Protein AF-J3M8H7-F1 (afdb_monomer)

Structure (mmCIF, N/CA/C/O backbone):
data_AF-J3M8H7-F1
#
_entry.id   AF-J3M8H7-F1
#
loop_
_atom_site.group_PDB
_atom_site.id
_atom_site.type_symbol
_atom_site.label_atom_id
_atom_site.label_alt_id
_atom_site.label_comp_id
_atom_site.label_asym_id
_atom_site.label_entity_id
_atom_site.label_seq_id
_atom_site.pdbx_PDB_ins_code
_atom_site.Cartn_x
_atom_site.Cartn_y
_atom_site.Cartn_z
_atom_site.occupancy
_atom_site.B_iso_or_equiv
_atom_site.auth_seq_id
_atom_site.auth_comp_id
_atom_site.auth_asym_id
_atom_site.auth_atom_id
_atom_site.pdbx_PDB_model_num
ATOM 1 N N . LEU A 1 1 ? -16.993 -14.358 24.187 1.00 38.91 1 LEU A N 1
ATOM 2 C CA . LEU A 1 1 ? -16.686 -13.601 22.953 1.00 38.91 1 LEU A CA 1
ATOM 3 C C . LEU A 1 1 ? -16.008 -14.556 21.966 1.00 38.91 1 LEU A C 1
ATOM 5 O O . LEU A 1 1 ? -14.898 -14.998 22.239 1.00 38.91 1 LEU A O 1
ATOM 9 N N . ARG A 1 2 ? -16.701 -15.005 20.909 1.00 45.00 2 ARG A N 1
ATOM 10 C CA . ARG A 1 2 ? -16.122 -15.931 19.918 1.00 45.00 2 ARG A CA 1
ATOM 11 C C . ARG A 1 2 ? -15.161 -15.142 19.022 1.00 45.00 2 ARG A C 1
ATOM 13 O O . ARG A 1 2 ? -15.619 -14.310 18.252 1.00 45.00 2 ARG A O 1
ATOM 20 N N . ARG A 1 3 ? -13.851 -15.391 19.124 1.00 51.56 3 ARG A N 1
ATOM 21 C CA . ARG A 1 3 ? -12.889 -14.963 18.096 1.00 51.56 3 ARG A CA 1
ATOM 22 C C . ARG A 1 3 ? -13.166 -15.794 16.844 1.00 51.56 3 ARG A C 1
ATOM 24 O O . ARG A 1 3 ? -12.893 -16.993 16.844 1.00 51.56 3 ARG A O 1
ATOM 31 N N . HIS A 1 4 ? -13.757 -15.189 15.816 1.00 55.38 4 HIS A N 1
ATOM 32 C CA . HIS A 1 4 ? -13.806 -15.799 14.492 1.00 55.38 4 HIS A CA 1
ATOM 33 C C . HIS A 1 4 ? -12.371 -15.875 13.979 1.00 55.38 4 HIS A C 1
ATOM 35 O O . HIS A 1 4 ? -11.750 -14.861 13.691 1.00 55.38 4 HIS A O 1
ATOM 41 N N . LYS A 1 5 ? -11.816 -17.084 13.917 1.00 57.16 5 LYS A N 1
ATOM 42 C CA . LYS A 1 5 ? -10.540 -17.320 13.251 1.00 57.16 5 LYS A CA 1
ATOM 43 C C . LYS A 1 5 ? -10.837 -17.321 11.752 1.00 57.16 5 LYS A C 1
ATOM 45 O O . LYS A 1 5 ? -11.248 -18.348 11.220 1.00 57.16 5 LYS A O 1
ATOM 50 N N . GLN A 1 6 ? -10.770 -16.149 11.119 1.00 60.31 6 GLN A N 1
ATOM 51 C CA . GLN A 1 6 ? -10.941 -16.022 9.671 1.00 60.31 6 GLN A CA 1
ATOM 52 C C . GLN A 1 6 ? -9.889 -16.893 8.981 1.00 60.31 6 GLN A C 1
ATOM 54 O O . GLN A 1 6 ? -8.701 -16.840 9.299 1.00 60.31 6 GLN A O 1
ATOM 59 N N . SER A 1 7 ? -10.345 -17.775 8.095 1.00 60.19 7 SER A N 1
ATOM 60 C CA . SER A 1 7 ? -9.461 -18.696 7.384 1.00 60.19 7 SER A CA 1
ATOM 61 C C . SER A 1 7 ? -8.648 -17.946 6.322 1.00 60.19 7 SER A C 1
ATOM 63 O O . SER A 1 7 ? -9.119 -16.970 5.730 1.00 60.19 7 SER A O 1
ATOM 65 N N . HIS A 1 8 ? -7.411 -18.382 6.072 1.00 64.06 8 HIS A N 1
ATOM 66 C CA . HIS A 1 8 ? -6.559 -17.790 5.032 1.00 64.06 8 HIS A CA 1
ATOM 67 C C . HIS A 1 8 ? -7.063 -18.025 3.602 1.00 64.06 8 HIS A C 1
ATOM 69 O O . HIS A 1 8 ? -6.616 -17.317 2.704 1.00 64.06 8 HIS A O 1
ATOM 75 N N . ASP A 1 9 ? -8.018 -18.940 3.423 1.00 68.75 9 ASP A N 1
ATOM 76 C CA . ASP A 1 9 ? -8.578 -19.329 2.124 1.00 68.75 9 ASP A CA 1
ATOM 77 C C . ASP A 1 9 ? -9.843 -18.551 1.733 1.00 68.75 9 ASP A C 1
ATOM 79 O O . ASP A 1 9 ? -10.342 -18.690 0.617 1.00 68.75 9 ASP A O 1
ATOM 83 N N . GLU A 1 10 ? -10.396 -17.732 2.632 1.00 79.06 10 GLU A N 1
ATOM 84 C CA . GLU A 1 10 ? -11.584 -16.945 2.308 1.00 79.06 10 GLU A CA 1
ATOM 85 C C . GLU A 1 10 ? -11.232 -15.756 1.387 1.00 79.06 10 GLU A C 1
ATOM 87 O O . GLU A 1 10 ? -10.203 -15.105 1.616 1.00 79.06 10 GLU A O 1
ATOM 92 N N . PRO A 1 11 ? -12.063 -15.445 0.363 1.00 80.69 11 PRO A N 1
ATOM 93 C CA . PRO A 1 11 ? -11.824 -14.319 -0.531 1.00 80.69 11 PRO A CA 1
ATOM 94 C C . PRO A 1 11 ? -11.615 -13.016 0.234 1.00 80.69 11 PRO A C 1
ATOM 96 O O . PRO A 1 11 ? -12.335 -12.723 1.191 1.00 80.69 11 PRO A O 1
ATOM 99 N N . ILE A 1 12 ? -10.667 -12.205 -0.237 1.00 86.62 12 ILE A N 1
ATOM 100 C CA . ILE A 1 12 ? -10.300 -10.926 0.385 1.00 86.62 12 ILE A CA 1
ATOM 101 C C . ILE A 1 12 ? -11.496 -9.979 0.573 1.00 86.62 12 ILE A C 1
ATOM 103 O O . ILE A 1 12 ? -11.540 -9.223 1.534 1.00 86.62 12 ILE A O 1
ATOM 107 N N . GLU A 1 13 ? -12.503 -10.086 -0.294 1.00 86.12 13 GLU A N 1
ATOM 108 C CA . GLU A 1 13 ? -13.750 -9.310 -0.277 1.00 86.12 13 GLU A CA 1
ATOM 109 C C . GLU A 1 13 ? -14.595 -9.522 0.987 1.00 86.12 13 GLU A C 1
ATOM 111 O O . GLU A 1 13 ? -15.391 -8.660 1.350 1.00 86.12 13 GLU A O 1
ATOM 116 N N . LYS A 1 14 ? -14.443 -10.668 1.658 1.00 87.88 14 LYS A N 1
ATOM 117 C CA . LYS A 1 14 ? -15.179 -10.995 2.888 1.00 87.88 14 LYS A CA 1
ATOM 118 C C . LYS A 1 14 ? -14.413 -10.622 4.156 1.00 87.88 14 LYS A C 1
ATOM 120 O O . LYS A 1 14 ? -14.962 -10.712 5.254 1.00 87.88 14 LYS A O 1
ATOM 125 N N . PHE A 1 15 ? -13.148 -10.230 4.022 1.00 87.69 15 PHE A N 1
ATOM 126 C CA . PHE A 1 15 ? -12.310 -9.857 5.149 1.00 87.69 15 PHE A CA 1
ATOM 127 C C . PHE A 1 15 ? -12.564 -8.395 5.532 1.00 87.69 15 PHE A C 1
ATOM 129 O O . PHE A 1 15 ? -12.308 -7.484 4.750 1.00 87.69 15 PHE A O 1
ATOM 136 N N . VAL A 1 16 ? -13.059 -8.174 6.752 1.00 89.88 16 VAL A N 1
ATOM 137 C CA . VAL A 1 16 ? -13.311 -6.837 7.311 1.00 89.88 16 VAL A CA 1
ATOM 138 C C . VAL A 1 16 ? -12.388 -6.633 8.517 1.00 89.88 16 VAL A C 1
ATOM 140 O O . VAL A 1 16 ? -12.689 -7.189 9.575 1.00 89.88 16 VAL A O 1
ATOM 143 N N . PRO A 1 17 ? -11.274 -5.886 8.379 1.00 92.62 17 PRO A N 1
ATOM 144 C CA . PRO A 1 17 ? -10.341 -5.647 9.480 1.00 92.62 17 PRO A CA 1
ATOM 145 C C . PRO A 1 17 ? -10.927 -4.706 10.541 1.00 92.62 17 PRO A C 1
ATOM 147 O O . PRO A 1 17 ? -11.527 -3.684 10.210 1.00 92.62 17 PRO A O 1
ATOM 150 N N . ASN A 1 18 ? -10.702 -5.024 11.817 1.00 94.00 18 ASN A N 1
ATOM 151 C CA . ASN A 1 18 ? -11.141 -4.256 12.989 1.00 94.00 18 ASN A CA 1
ATOM 152 C C . ASN A 1 18 ? -10.005 -3.948 13.984 1.00 94.00 18 ASN A C 1
ATOM 154 O O . ASN A 1 18 ? -10.193 -3.106 14.862 1.00 94.00 18 ASN A O 1
ATOM 158 N N . SER A 1 19 ? -8.842 -4.599 13.869 1.00 95.19 19 SER A N 1
ATOM 159 C CA . SER A 1 19 ? -7.640 -4.305 14.669 1.00 95.19 19 SER A CA 1
ATOM 160 C C . SER A 1 19 ? -6.448 -3.937 13.788 1.00 95.19 19 SER A C 1
ATOM 162 O O . SER A 1 19 ? -6.434 -4.233 12.594 1.00 95.19 19 SER A O 1
ATOM 164 N N . GLU A 1 20 ? -5.430 -3.298 14.369 1.00 92.88 20 GLU A N 1
ATOM 165 C CA . GLU A 1 20 ? -4.194 -2.949 13.656 1.00 92.88 20 GLU A CA 1
ATOM 166 C C . GLU A 1 20 ? -3.531 -4.185 13.027 1.00 92.88 20 GLU A C 1
ATOM 168 O O . GLU A 1 20 ? -3.114 -4.156 11.869 1.00 92.88 20 GLU A O 1
ATOM 173 N N . GLU A 1 21 ? -3.511 -5.303 13.754 1.00 92.75 21 GLU A N 1
ATOM 174 C CA . GLU A 1 21 ? -2.983 -6.574 13.263 1.00 92.75 21 GLU A CA 1
ATOM 175 C C . GLU A 1 21 ? -3.815 -7.130 12.101 1.00 92.75 21 GLU A C 1
ATOM 177 O O . GLU A 1 21 ? -3.255 -7.633 11.127 1.00 92.75 21 GLU A O 1
ATOM 182 N N . GLU A 1 22 ? -5.143 -6.998 12.160 1.00 91.75 22 GLU A N 1
ATOM 183 C CA . GLU A 1 22 ? -6.030 -7.398 11.063 1.00 91.75 22 GLU A CA 1
ATOM 184 C C . GLU A 1 22 ? -5.829 -6.507 9.827 1.00 91.75 22 GLU A C 1
ATOM 186 O O . GLU A 1 22 ? -5.850 -7.004 8.701 1.00 91.75 22 GLU A O 1
ATOM 191 N N . PHE A 1 23 ? -5.563 -5.207 10.000 1.00 94.56 23 PHE A N 1
ATOM 192 C CA . PHE A 1 23 ? -5.190 -4.318 8.893 1.00 94.56 23 PHE A CA 1
ATOM 193 C C . PHE A 1 23 ? -3.843 -4.706 8.268 1.00 94.56 23 PHE A C 1
ATOM 195 O O . PHE A 1 23 ? -3.704 -4.663 7.042 1.00 94.56 23 PHE A O 1
ATOM 202 N N . ALA A 1 24 ? -2.866 -5.126 9.075 1.00 93.12 24 ALA A N 1
ATOM 203 C CA . ALA A 1 24 ? -1.595 -5.637 8.568 1.00 93.12 24 ALA A CA 1
ATOM 204 C C . ALA A 1 24 ? -1.782 -6.946 7.776 1.00 93.12 24 ALA A C 1
ATOM 206 O O . ALA A 1 24 ? -1.207 -7.100 6.695 1.00 93.12 24 ALA A O 1
ATOM 207 N N . GLU A 1 25 ? -2.632 -7.861 8.254 1.00 92.81 25 GLU A N 1
ATOM 208 C CA . GLU A 1 25 ? -2.986 -9.077 7.511 1.00 92.81 25 GLU A CA 1
ATOM 209 C C . GLU A 1 25 ? -3.703 -8.743 6.196 1.00 92.81 25 GLU A C 1
ATOM 211 O O . GLU A 1 25 ? -3.378 -9.307 5.147 1.00 92.81 25 GLU A O 1
ATOM 216 N N . TYR A 1 26 ? -4.642 -7.794 6.228 1.00 93.31 26 TYR A N 1
ATOM 217 C CA . TYR A 1 26 ? -5.350 -7.342 5.035 1.00 93.31 26 TYR A CA 1
ATOM 218 C C . TYR A 1 26 ? -4.386 -6.808 3.976 1.00 93.31 26 TYR A C 1
ATOM 220 O O . TYR A 1 26 ? -4.493 -7.169 2.805 1.00 93.31 26 TYR A O 1
ATOM 228 N N . ALA A 1 27 ? -3.401 -6.002 4.384 1.00 93.12 27 ALA A N 1
ATOM 229 C CA . ALA A 1 27 ? -2.383 -5.477 3.483 1.00 93.12 27 ALA A CA 1
ATOM 230 C C . ALA A 1 27 ? -1.559 -6.597 2.820 1.00 93.12 27 ALA A C 1
ATOM 232 O O . ALA A 1 27 ? -1.326 -6.548 1.609 1.00 93.12 27 ALA A O 1
ATOM 233 N N . GLU A 1 28 ? -1.169 -7.633 3.570 1.00 92.25 28 GLU A N 1
ATOM 234 C CA . GLU A 1 28 ? -0.450 -8.784 3.006 1.00 92.25 28 GLU A CA 1
ATOM 235 C C . GLU A 1 28 ? -1.332 -9.581 2.033 1.00 92.25 28 GLU A C 1
ATOM 237 O O . GLU A 1 28 ? -0.850 -9.989 0.974 1.00 92.25 28 GLU A O 1
ATOM 242 N N . ARG A 1 29 ? -2.630 -9.753 2.328 1.00 92.38 29 ARG A N 1
ATOM 243 C CA . ARG A 1 29 ? -3.588 -10.388 1.405 1.00 92.38 29 ARG A CA 1
ATOM 244 C C . ARG A 1 29 ? -3.757 -9.576 0.119 1.00 92.38 29 ARG A C 1
ATOM 246 O O . ARG A 1 29 ? -3.667 -10.153 -0.960 1.00 92.38 29 ARG A O 1
ATOM 253 N N . ILE A 1 30 ? -3.904 -8.247 0.200 1.00 92.62 30 ILE A N 1
ATOM 254 C CA . ILE A 1 30 ? -3.950 -7.368 -0.987 1.00 92.62 30 ILE A CA 1
ATOM 255 C C . ILE A 1 30 ? -2.681 -7.561 -1.821 1.00 92.62 30 ILE A C 1
ATOM 257 O O . ILE A 1 30 ? -2.751 -7.774 -3.033 1.00 92.62 30 ILE A O 1
ATOM 261 N N . ALA A 1 31 ? -1.513 -7.509 -1.178 1.00 92.50 31 ALA A N 1
ATOM 262 C CA . ALA A 1 31 ? -0.242 -7.653 -1.868 1.00 92.50 31 ALA A CA 1
ATOM 263 C C . ALA A 1 31 ? -0.131 -9.017 -2.560 1.00 92.50 31 ALA A C 1
ATOM 265 O O . ALA A 1 31 ? 0.197 -9.082 -3.744 1.00 92.50 31 ALA A O 1
ATOM 266 N N . ARG A 1 32 ? -0.422 -10.103 -1.841 1.00 91.69 32 ARG A N 1
ATOM 267 C CA . ARG A 1 32 ? -0.280 -11.475 -2.330 1.00 91.69 32 ARG A CA 1
ATOM 268 C C . ARG A 1 32 ? -1.289 -11.825 -3.418 1.00 91.69 32 ARG A C 1
ATOM 270 O O . ARG A 1 32 ? -0.881 -12.371 -4.441 1.00 91.69 32 ARG A O 1
ATOM 277 N N . ASP A 1 33 ? -2.560 -11.501 -3.205 1.00 90.56 33 ASP A N 1
ATOM 278 C CA . ASP A 1 33 ? -3.661 -12.033 -4.009 1.00 90.56 33 ASP A CA 1
ATOM 279 C C . ASP A 1 33 ? -4.042 -11.079 -5.156 1.00 90.56 33 ASP A C 1
ATOM 281 O O . ASP A 1 33 ? -4.420 -11.538 -6.233 1.00 90.56 33 ASP A O 1
ATOM 285 N N . LEU A 1 34 ? -3.883 -9.758 -4.975 1.00 91.88 34 LEU A N 1
ATOM 286 C CA . LEU A 1 34 ? -4.292 -8.756 -5.971 1.00 91.88 34 LEU A CA 1
ATOM 287 C C . LEU A 1 34 ? -3.129 -8.094 -6.721 1.00 91.88 34 LEU A C 1
ATOM 289 O O . LE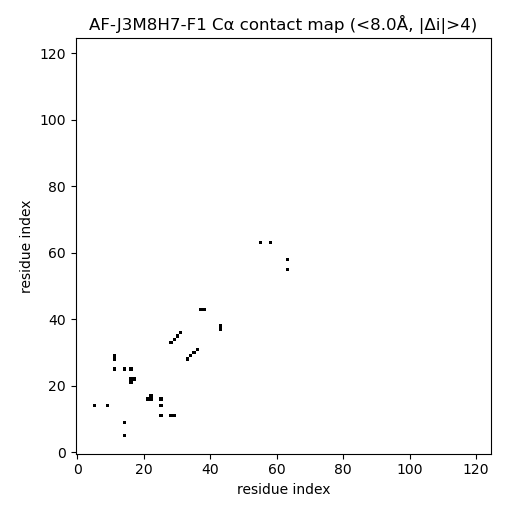U A 1 34 ? -3.336 -7.642 -7.845 1.00 91.88 34 LEU A O 1
ATOM 293 N N . LEU A 1 35 ? -1.922 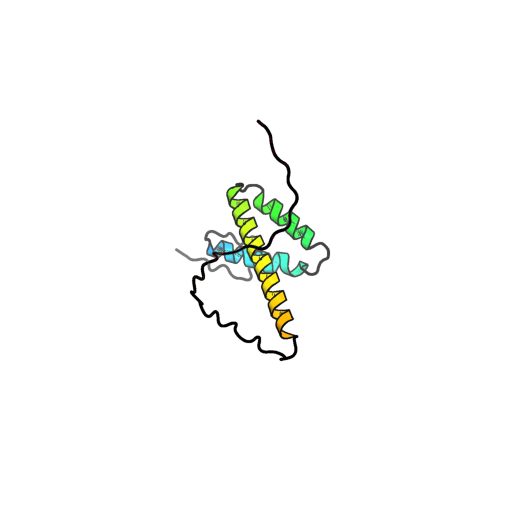-8.012 -6.143 1.00 93.19 35 LEU A N 1
ATOM 294 C CA . LEU A 1 35 ? -0.817 -7.226 -6.726 1.00 93.19 35 LEU A CA 1
ATOM 295 C C . LEU A 1 35 ? 0.329 -8.080 -7.286 1.00 93.19 35 LEU A C 1
ATOM 297 O O . LEU A 1 35 ? 0.675 -7.934 -8.461 1.00 93.19 35 LEU A O 1
ATOM 301 N N . ARG A 1 36 ? 0.885 -9.005 -6.490 1.00 92.50 36 ARG A N 1
ATOM 302 C CA . ARG A 1 36 ? 2.020 -9.875 -6.869 1.00 92.50 36 ARG A CA 1
ATOM 303 C C . ARG A 1 36 ? 1.830 -10.617 -8.206 1.00 92.50 36 ARG A C 1
ATOM 305 O O . ARG A 1 36 ? 2.794 -10.671 -8.974 1.00 92.50 36 ARG A O 1
ATOM 312 N N . PRO A 1 37 ? 0.627 -11.113 -8.576 1.00 94.19 37 PRO A N 1
ATOM 313 C CA . PRO A 1 37 ? 0.416 -11.759 -9.877 1.00 94.19 37 PRO A CA 1
ATOM 314 C C . PRO A 1 37 ? 0.720 -10.862 -11.089 1.00 94.19 37 PRO A C 1
ATOM 316 O O . PRO A 1 37 ? 0.991 -11.359 -12.186 1.00 94.19 37 PRO A O 1
ATOM 319 N N . TYR A 1 38 ? 0.695 -9.538 -10.909 1.00 94.44 38 TYR A N 1
ATOM 320 C CA . TYR A 1 38 ? 0.864 -8.557 -11.977 1.00 94.44 38 TYR A CA 1
ATOM 321 C C . TYR A 1 38 ? 2.224 -7.850 -11.968 1.00 94.44 38 TYR A C 1
ATOM 323 O O . TYR A 1 38 ? 2.466 -7.042 -12.860 1.00 94.44 38 TYR A O 1
ATOM 331 N N . GLU A 1 39 ? 3.141 -8.174 -11.049 1.00 93.31 39 GLU A N 1
ATOM 332 C CA . GLU A 1 39 ? 4.442 -7.489 -10.902 1.00 93.31 39 GLU A CA 1
ATOM 333 C C . GLU A 1 39 ? 5.276 -7.442 -12.189 1.00 93.31 39 GLU A C 1
ATOM 335 O O . GLU A 1 39 ? 6.001 -6.482 -12.439 1.00 93.31 39 GLU A O 1
ATOM 340 N N . LYS A 1 40 ? 5.162 -8.472 -13.034 1.00 93.50 40 LYS A N 1
ATOM 341 C CA . LYS A 1 40 ? 5.899 -8.577 -14.304 1.00 93.50 40 LYS A CA 1
ATOM 342 C C . LYS A 1 40 ? 5.186 -7.909 -15.485 1.00 93.50 40 LYS A C 1
ATOM 344 O O . LYS A 1 40 ? 5.694 -7.941 -16.604 1.00 93.50 40 LYS A O 1
ATOM 349 N N . ARG A 1 41 ? 3.987 -7.350 -15.286 1.00 94.38 41 ARG A N 1
ATOM 350 C CA . ARG A 1 41 ? 3.210 -6.700 -16.351 1.00 94.38 41 ARG A CA 1
ATOM 351 C C . ARG A 1 41 ? 3.754 -5.295 -16.606 1.00 94.38 41 ARG A C 1
ATOM 353 O O . ARG A 1 41 ? 4.019 -4.545 -15.673 1.00 94.38 41 ARG A 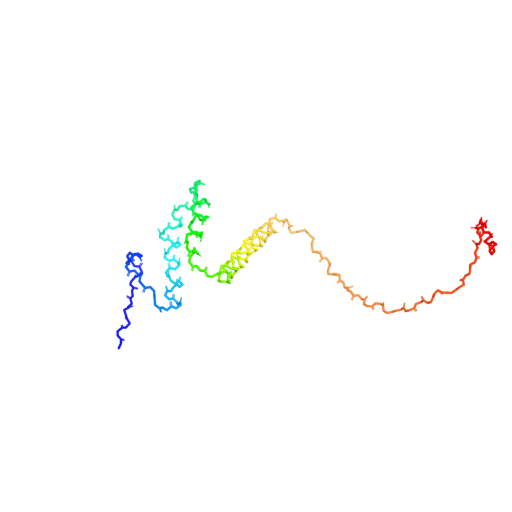O 1
ATOM 360 N N . TYR A 1 42 ? 3.840 -4.907 -17.878 1.00 95.44 42 TYR A N 1
ATOM 361 C CA . TYR A 1 42 ? 4.429 -3.630 -18.311 1.00 95.44 42 TYR A CA 1
ATOM 362 C C . TYR A 1 42 ? 3.817 -2.390 -17.625 1.00 95.44 42 TYR A C 1
ATOM 364 O O . TYR A 1 42 ? 4.523 -1.440 -17.298 1.00 95.44 42 TYR A O 1
ATOM 372 N N . HIS A 1 43 ? 2.514 -2.411 -17.335 1.00 96.25 43 HIS A N 1
ATOM 373 C CA . HIS A 1 43 ? 1.806 -1.293 -16.703 1.00 96.25 43 HIS A CA 1
ATOM 374 C C . HIS A 1 43 ? 1.742 -1.356 -15.166 1.00 96.25 43 HIS A C 1
ATOM 376 O O . HIS A 1 43 ? 1.068 -0.521 -14.564 1.00 96.25 43 HIS A O 1
ATOM 382 N N . TYR A 1 44 ? 2.446 -2.288 -14.510 1.00 96.75 44 TYR A N 1
ATOM 383 C CA . TYR A 1 44 ? 2.373 -2.472 -13.052 1.00 96.75 44 TYR A CA 1
ATOM 384 C C . TYR A 1 44 ? 2.718 -1.198 -12.269 1.00 96.75 44 TYR A C 1
ATOM 386 O O . TYR A 1 44 ? 2.010 -0.806 -11.346 1.00 96.75 44 TYR A O 1
ATOM 394 N N . ILE A 1 45 ? 3.752 -0.468 -12.695 1.00 95.56 45 ILE A N 1
ATOM 395 C CA . ILE A 1 45 ? 4.119 0.807 -12.061 1.00 95.56 45 ILE A CA 1
ATOM 396 C C . ILE A 1 45 ? 3.008 1.858 -12.216 1.00 95.56 45 ILE A C 1
ATOM 398 O O . ILE A 1 45 ? 2.773 2.648 -11.302 1.00 95.56 45 ILE A O 1
ATOM 402 N N . GLY A 1 46 ? 2.306 1.866 -13.353 1.00 96.44 46 GLY A N 1
ATOM 403 C CA . GLY A 1 46 ? 1.152 2.739 -13.578 1.00 96.44 46 GLY A CA 1
ATOM 404 C C . GLY A 1 46 ? -0.009 2.408 -12.640 1.00 96.44 46 GLY A C 1
ATOM 405 O O . GLY A 1 46 ? -0.554 3.314 -12.009 1.00 96.44 46 GLY A O 1
ATOM 406 N N . LEU A 1 47 ? -0.315 1.115 -12.482 1.00 95.69 47 LEU A N 1
ATOM 407 C CA . LEU A 1 47 ? -1.305 0.612 -11.526 1.00 95.69 47 LEU A CA 1
ATOM 408 C C . LEU A 1 47 ? -0.978 1.070 -10.099 1.00 95.69 47 LEU A C 1
ATOM 410 O O . LEU A 1 47 ? -1.817 1.691 -9.451 1.00 95.69 47 LEU A O 1
ATOM 414 N N . MET A 1 48 ? 0.255 0.844 -9.638 1.00 95.06 48 MET A N 1
ATOM 415 C CA . MET A 1 48 ? 0.670 1.206 -8.278 1.00 95.06 48 MET A CA 1
ATOM 416 C C . MET A 1 48 ? 0.563 2.713 -8.017 1.00 95.06 48 MET A C 1
ATOM 418 O O . MET A 1 48 ? 0.106 3.129 -6.952 1.00 95.06 48 MET A O 1
ATOM 422 N N . LYS A 1 49 ? 0.940 3.555 -8.988 1.00 94.56 49 LYS A N 1
ATOM 423 C CA . LYS A 1 49 ? 0.799 5.017 -8.871 1.00 94.56 49 LYS A CA 1
ATOM 424 C C . LYS A 1 49 ? -0.665 5.447 -8.756 1.00 94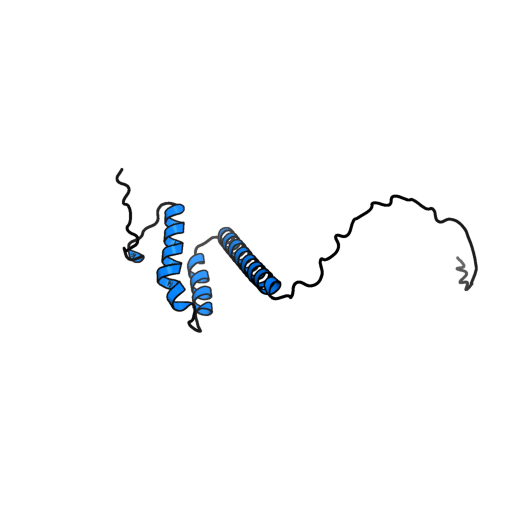.56 49 LYS A C 1
ATOM 426 O O . LYS A 1 49 ? -0.985 6.285 -7.914 1.00 94.56 49 LYS A O 1
ATOM 431 N N . ALA A 1 50 ? -1.546 4.892 -9.589 1.00 96.56 50 ALA A N 1
ATOM 432 C CA . ALA A 1 50 ? -2.968 5.222 -9.570 1.00 96.56 50 ALA A CA 1
ATOM 433 C C . ALA A 1 50 ? -3.643 4.753 -8.272 1.00 96.56 50 ALA A C 1
ATOM 435 O O . ALA A 1 50 ? -4.339 5.539 -7.632 1.00 96.56 50 ALA A O 1
ATOM 436 N N . MET A 1 51 ? -3.378 3.512 -7.855 1.00 95.00 51 MET A N 1
ATOM 437 C CA . MET A 1 51 ? -3.919 2.919 -6.632 1.00 95.00 51 MET A CA 1
ATOM 438 C C . MET A 1 51 ? -3.531 3.725 -5.392 1.00 95.00 51 MET A C 1
ATOM 440 O O . MET A 1 51 ? -4.410 4.098 -4.622 1.00 95.00 51 MET A O 1
ATOM 444 N N . ASN A 1 52 ? -2.245 4.058 -5.226 1.00 93.81 52 ASN A N 1
ATOM 445 C CA . ASN A 1 52 ? -1.791 4.846 -4.077 1.00 93.81 52 ASN A CA 1
ATOM 446 C C . ASN A 1 52 ? -2.501 6.203 -4.002 1.00 93.81 52 ASN A C 1
ATOM 448 O O . ASN A 1 52 ? -2.925 6.609 -2.927 1.00 93.81 52 ASN A O 1
ATOM 452 N N . ARG A 1 53 ? -2.694 6.888 -5.139 1.00 94.62 53 ARG A N 1
ATOM 453 C CA . ARG A 1 53 ? -3.412 8.171 -5.172 1.00 94.62 53 ARG A CA 1
ATOM 454 C C . ARG A 1 53 ? -4.884 8.024 -4.781 1.00 94.62 53 ARG A C 1
ATOM 456 O O . ARG A 1 53 ? -5.401 8.879 -4.074 1.00 94.62 53 ARG A O 1
ATOM 463 N N . LEU A 1 54 ? -5.550 6.968 -5.253 1.00 96.50 54 LEU A N 1
ATOM 464 C CA . LEU A 1 54 ? -6.950 6.691 -4.920 1.00 96.50 54 LEU A CA 1
ATOM 465 C C . LEU A 1 54 ? -7.115 6.335 -3.436 1.00 96.50 54 LEU A C 1
ATOM 467 O O . LEU A 1 54 ? -8.022 6.849 -2.791 1.00 96.50 54 LEU A O 1
ATOM 471 N N . ALA A 1 55 ? -6.214 5.517 -2.886 1.00 94.19 55 ALA A N 1
ATOM 472 C CA . ALA A 1 55 ? -6.277 5.044 -1.503 1.00 94.19 55 ALA A CA 1
ATOM 473 C C . ALA A 1 55 ? -6.104 6.162 -0.463 1.00 94.19 55 ALA A C 1
ATOM 475 O O . ALA A 1 55 ? -6.649 6.070 0.632 1.00 94.19 55 ALA A O 1
ATOM 476 N N . VAL A 1 56 ? -5.365 7.226 -0.798 1.00 96.31 56 VAL A N 1
ATOM 477 C CA . VAL A 1 56 ? -5.094 8.338 0.129 1.00 96.31 56 VAL A CA 1
ATOM 478 C C . VAL A 1 56 ? -5.966 9.573 -0.106 1.00 96.31 56 VAL A C 1
ATOM 480 O O . VAL A 1 56 ? -5.792 10.574 0.583 1.00 96.31 56 VAL A O 1
ATOM 483 N N . ALA A 1 57 ? -6.894 9.534 -1.068 1.00 96.25 57 ALA A N 1
ATOM 484 C CA . ALA A 1 57 ? -7.626 10.714 -1.538 1.00 96.25 57 ALA A CA 1
ATOM 485 C C . ALA A 1 57 ? -8.461 11.421 -0.451 1.00 96.25 57 ALA A C 1
ATOM 487 O O . ALA A 1 57 ? -8.669 12.628 -0.534 1.00 96.25 57 ALA A O 1
ATOM 488 N N . SER A 1 58 ? -8.928 10.686 0.561 1.00 96.31 58 SER A N 1
ATOM 489 C CA . SER A 1 58 ? -9.720 11.209 1.683 1.00 96.31 58 SER A CA 1
ATOM 490 C C . SER A 1 58 ? -8.897 11.502 2.944 1.00 96.31 58 SER A C 1
ATOM 492 O O . SER A 1 58 ? -9.455 11.942 3.949 1.00 96.31 58 SER A O 1
ATOM 494 N N . LEU A 1 59 ? -7.585 11.244 2.925 1.00 96.31 59 LEU A N 1
ATOM 495 C CA . LEU A 1 59 ? -6.723 11.399 4.094 1.00 96.31 59 LEU A CA 1
ATOM 496 C C . LEU A 1 59 ? -6.251 12.845 4.269 1.00 96.31 59 LEU A C 1
ATOM 498 O O . LEU A 1 59 ? -6.168 13.629 3.324 1.00 96.31 59 LEU A O 1
ATOM 502 N N . THR A 1 60 ? -5.883 13.194 5.501 1.00 97.94 60 THR A N 1
ATOM 503 C CA . THR A 1 60 ? -5.292 14.502 5.793 1.00 97.94 60 THR A CA 1
ATOM 504 C C . THR A 1 60 ? -3.881 14.619 5.198 1.00 97.94 60 THR A C 1
ATOM 506 O O . THR A 1 60 ? -3.181 13.613 5.037 1.00 97.94 60 THR A O 1
ATOM 509 N N . PRO A 1 61 ? -3.385 15.847 4.950 1.00 96.81 61 PRO A N 1
ATOM 510 C CA . PRO A 1 61 ? -2.011 16.049 4.493 1.00 96.81 61 PRO A CA 1
ATOM 511 C C . PRO A 1 61 ? -0.943 15.480 5.439 1.00 96.81 61 PRO A C 1
ATOM 513 O O . PRO A 1 61 ? 0.139 15.121 4.982 1.00 96.81 61 PRO A O 1
ATOM 516 N N . GLY A 1 62 ? -1.223 15.410 6.747 1.00 98.12 62 GLY A N 1
ATOM 517 C CA . GLY A 1 62 ? -0.327 14.808 7.740 1.00 98.12 62 GLY A CA 1
ATOM 518 C C . GLY A 1 62 ? -0.149 13.310 7.500 1.00 98.12 62 GLY A C 1
ATOM 519 O O . GLY A 1 62 ? 0.970 12.858 7.268 1.00 98.12 62 GLY A O 1
ATOM 520 N N . ASN A 1 63 ? -1.259 12.576 7.418 1.00 96.69 63 ASN A N 1
ATOM 521 C CA . ASN A 1 63 ? -1.245 11.129 7.190 1.00 96.69 63 ASN A CA 1
ATOM 522 C C . ASN A 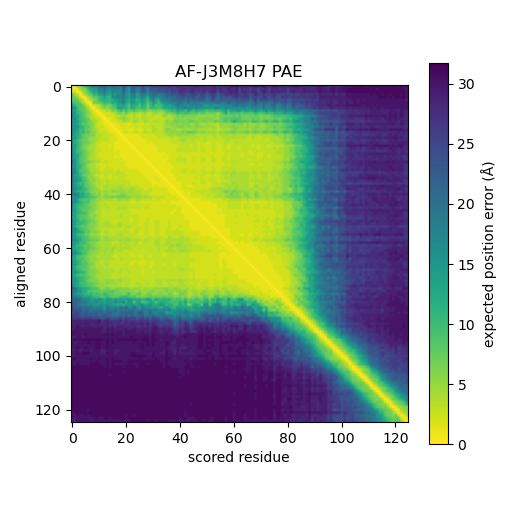1 63 ? -0.596 10.778 5.840 1.00 96.69 63 ASN A C 1
ATOM 524 O O . ASN A 1 63 ? 0.169 9.822 5.735 1.00 96.69 63 ASN A O 1
ATOM 528 N N . ILE A 1 64 ? -0.834 11.589 4.802 1.00 97.12 64 ILE A N 1
ATOM 529 C CA . ILE A 1 64 ? -0.183 11.407 3.496 1.00 97.12 64 ILE A CA 1
ATOM 530 C C . ILE A 1 64 ? 1.344 11.536 3.620 1.00 97.12 64 ILE A C 1
ATOM 532 O O . ILE A 1 64 ? 2.075 10.737 3.035 1.00 97.12 64 ILE A O 1
ATOM 536 N N . LYS A 1 65 ? 1.851 12.510 4.389 1.00 97.25 65 LYS A N 1
ATOM 537 C CA . LYS A 1 65 ? 3.301 12.686 4.595 1.00 97.25 65 LYS A CA 1
ATOM 538 C C . LYS A 1 65 ? 3.933 11.499 5.319 1.00 97.25 65 LYS A C 1
ATOM 540 O O . LYS A 1 65 ? 5.042 11.107 4.959 1.00 97.25 65 LYS A O 1
ATOM 545 N N . GLU A 1 66 ? 3.242 10.916 6.294 1.00 96.88 66 GLU A N 1
ATOM 546 C CA . GLU A 1 66 ? 3.713 9.716 6.994 1.00 96.88 66 GLU A CA 1
ATOM 547 C C . GLU A 1 66 ? 3.859 8.528 6.034 1.00 96.88 66 GLU A C 1
ATOM 549 O O . GLU A 1 66 ? 4.914 7.889 5.995 1.00 96.88 66 GLU A O 1
ATOM 554 N N . ILE A 1 67 ? 2.863 8.303 5.170 1.00 95.38 67 ILE A N 1
ATOM 555 C CA . ILE A 1 67 ? 2.908 7.264 4.128 1.00 95.38 67 ILE A CA 1
ATOM 556 C C . ILE A 1 67 ? 4.053 7.525 3.130 1.00 95.38 67 ILE A C 1
ATOM 558 O O . ILE A 1 67 ? 4.800 6.616 2.771 1.00 95.38 67 ILE A O 1
ATOM 562 N N . VAL A 1 68 ? 4.252 8.772 2.693 1.00 95.75 68 VAL A N 1
ATOM 563 C 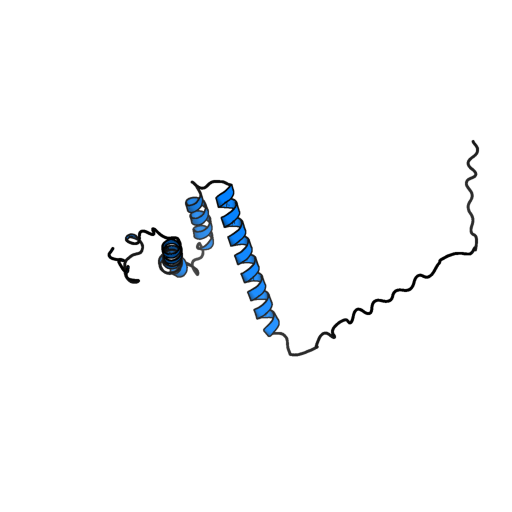CA . VAL A 1 68 ? 5.360 9.127 1.783 1.00 95.75 68 VAL A CA 1
ATOM 564 C C . VAL A 1 68 ? 6.729 8.874 2.431 1.00 95.75 68 VAL A C 1
ATOM 566 O O . VAL A 1 68 ? 7.659 8.403 1.765 1.00 95.75 68 VAL A O 1
ATOM 569 N N . SER A 1 69 ? 6.864 9.157 3.728 1.00 97.12 69 SER A N 1
ATOM 570 C CA . SER A 1 69 ? 8.088 8.897 4.492 1.00 97.12 69 SER A CA 1
ATOM 571 C C . SER A 1 69 ? 8.396 7.397 4.590 1.00 97.12 69 SER A C 1
ATOM 573 O O . SER A 1 69 ? 9.536 6.978 4.352 1.00 97.12 69 SER A O 1
ATOM 575 N N . SER A 1 70 ? 7.382 6.563 4.852 1.00 95.38 70 SER A N 1
ATOM 576 C CA . SER A 1 70 ? 7.558 5.105 4.911 1.00 95.38 70 SER A CA 1
ATOM 577 C C . SER A 1 70 ? 7.975 4.528 3.551 1.00 95.38 70 SER A C 1
ATOM 579 O O . SER A 1 70 ? 8.928 3.748 3.474 1.00 95.38 70 SER A O 1
ATOM 581 N N . MET A 1 71 ? 7.374 4.999 2.452 1.00 94.12 71 MET A N 1
ATOM 582 C CA . MET A 1 71 ? 7.767 4.607 1.093 1.00 94.12 71 MET A CA 1
ATOM 583 C C . MET A 1 71 ? 9.205 5.015 0.749 1.00 94.12 71 MET A C 1
ATOM 585 O O . MET A 1 71 ? 9.950 4.243 0.142 1.00 94.12 71 MET A O 1
ATOM 589 N N . SER A 1 72 ? 9.613 6.221 1.149 1.00 95.06 72 SER A N 1
ATOM 590 C CA . SER A 1 72 ? 10.981 6.712 0.945 1.00 95.06 72 SER A CA 1
ATOM 591 C C . SER A 1 72 ? 11.999 5.860 1.707 1.00 95.06 72 SER A C 1
ATOM 593 O O . SER A 1 72 ? 13.082 5.563 1.198 1.00 95.06 72 SER A O 1
ATOM 595 N N . THR A 1 73 ? 11.637 5.417 2.911 1.00 96.31 73 THR A N 1
ATOM 596 C CA . THR A 1 73 ? 12.450 4.496 3.714 1.00 96.31 73 THR A CA 1
ATOM 597 C C . THR A 1 73 ? 12.617 3.150 3.004 1.00 96.31 73 THR A C 1
ATOM 599 O O . THR A 1 73 ? 13.752 2.724 2.790 1.00 96.31 73 THR A O 1
ATOM 602 N N . ALA A 1 74 ? 11.529 2.546 2.516 1.00 92.38 74 ALA A N 1
ATOM 603 C CA . ALA A 1 74 ? 11.579 1.282 1.775 1.00 92.38 74 ALA A CA 1
ATOM 604 C C . ALA A 1 74 ? 12.439 1.366 0.495 1.00 92.38 74 ALA A C 1
ATOM 606 O O . ALA A 1 74 ? 13.197 0.444 0.177 1.00 92.38 74 ALA A O 1
ATOM 607 N N . ALA A 1 75 ? 12.380 2.488 -0.231 1.00 92.56 75 ALA A N 1
ATOM 608 C CA . ALA A 1 75 ? 13.227 2.715 -1.404 1.00 92.56 75 ALA A CA 1
ATOM 609 C C . ALA A 1 75 ? 14.723 2.743 -1.038 1.00 92.56 75 ALA A C 1
ATOM 611 O O . ALA A 1 75 ? 15.555 2.129 -1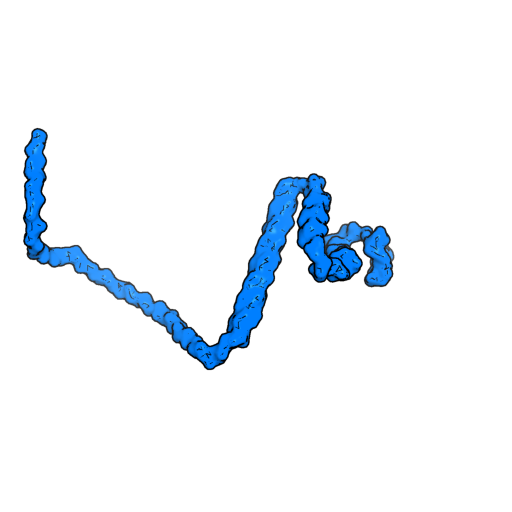.713 1.00 92.56 75 ALA A O 1
ATOM 612 N N . ASN A 1 76 ? 15.068 3.411 0.066 1.00 91.31 76 ASN A N 1
ATOM 613 C CA . ASN A 1 76 ? 16.439 3.463 0.570 1.00 91.31 76 ASN A CA 1
ATOM 614 C C . ASN A 1 76 ? 16.945 2.090 1.036 1.00 91.31 76 ASN A C 1
ATOM 616 O O . ASN A 1 76 ? 18.123 1.776 0.846 1.00 91.31 76 ASN A O 1
ATOM 620 N N . GLU A 1 77 ? 16.080 1.262 1.622 1.00 91.69 77 GLU A N 1
ATOM 621 C CA . GLU A 1 77 ? 16.408 -0.114 2.002 1.00 91.69 77 GLU A CA 1
ATOM 622 C C . GLU A 1 77 ? 16.728 -0.976 0.779 1.00 91.69 77 GLU A C 1
ATOM 624 O O . GLU A 1 77 ? 17.790 -1.602 0.744 1.00 91.69 77 GLU A O 1
ATOM 629 N N . LYS A 1 78 ? 15.894 -0.934 -0.270 1.00 88.50 78 LYS A N 1
ATOM 630 C CA . LYS A 1 78 ? 16.152 -1.655 -1.530 1.00 88.50 78 LYS A CA 1
ATOM 631 C C . LYS A 1 78 ? 17.473 -1.235 -2.174 1.00 88.50 78 LYS A C 1
ATOM 633 O O . LYS A 1 78 ? 18.271 -2.098 -2.530 1.00 88.50 78 LYS A O 1
ATOM 638 N N . LEU A 1 79 ? 17.766 0.066 -2.214 1.00 81.81 79 LEU A N 1
ATOM 639 C CA . LEU A 1 79 ? 19.032 0.580 -2.747 1.00 81.81 79 LEU A CA 1
ATOM 640 C C . LEU A 1 79 ? 20.254 0.076 -1.956 1.00 81.81 79 LEU A C 1
ATOM 642 O O . LEU A 1 79 ? 21.319 -0.167 -2.527 1.00 81.81 79 LEU A O 1
ATOM 646 N N . ARG A 1 80 ? 20.133 -0.070 -0.630 1.00 77.94 80 ARG A N 1
ATOM 647 C CA . ARG A 1 80 ? 21.201 -0.629 0.218 1.00 77.94 80 ARG A CA 1
ATOM 648 C C . ARG A 1 80 ? 21.372 -2.127 -0.012 1.00 77.94 80 ARG A C 1
ATOM 650 O O . ARG A 1 80 ? 22.511 -2.578 -0.117 1.00 77.94 80 ARG A O 1
ATOM 657 N N . SER A 1 81 ? 20.276 -2.877 -0.121 1.00 72.38 81 SER A N 1
ATOM 658 C CA . SER A 1 81 ? 20.303 -4.314 -0.413 1.00 72.38 81 SER A CA 1
ATOM 659 C C . SER A 1 81 ? 20.926 -4.610 -1.778 1.00 72.38 81 SER A C 1
ATOM 661 O O . SER A 1 81 ? 21.754 -5.512 -1.878 1.00 72.38 81 SER A O 1
ATOM 663 N N . GLU A 1 82 ? 20.616 -3.817 -2.806 1.00 71.31 82 GLU A N 1
ATOM 664 C CA . GLU A 1 82 ? 21.237 -3.936 -4.132 1.00 71.31 82 GLU A CA 1
ATOM 665 C C . GLU A 1 82 ? 22.744 -3.643 -4.081 1.00 71.31 82 GLU A C 1
ATOM 667 O O . GLU A 1 82 ? 23.550 -4.426 -4.582 1.00 71.31 82 GLU A O 1
ATOM 672 N N . LYS A 1 83 ? 23.156 -2.574 -3.383 1.00 69.19 83 LYS A N 1
ATOM 673 C CA . LYS A 1 83 ? 24.580 -2.241 -3.192 1.00 69.19 83 LYS A CA 1
ATOM 674 C C . LYS A 1 83 ? 25.346 -3.309 -2.401 1.00 69.19 83 LYS A C 1
ATOM 676 O O . LYS A 1 83 ? 26.521 -3.544 -2.680 1.00 69.19 83 LYS A O 1
ATOM 681 N N . ALA A 1 84 ? 24.712 -3.947 -1.415 1.00 63.28 84 ALA A N 1
ATOM 682 C CA . ALA A 1 84 ? 25.313 -5.025 -0.629 1.00 63.28 84 ALA A CA 1
ATOM 683 C C . ALA A 1 84 ? 25.436 -6.332 -1.432 1.00 63.28 84 ALA A C 1
ATOM 685 O O . ALA A 1 84 ? 26.460 -7.010 -1.337 1.00 63.28 84 ALA A O 1
ATOM 686 N N . ALA A 1 85 ? 24.440 -6.656 -2.262 1.00 62.25 85 ALA A N 1
ATOM 687 C CA . ALA A 1 85 ? 24.476 -7.811 -3.157 1.00 62.25 85 ALA A CA 1
ATOM 688 C C . ALA A 1 85 ? 25.565 -7.676 -4.239 1.00 62.25 85 ALA A C 1
ATOM 690 O O . ALA A 1 85 ? 26.227 -8.656 -4.581 1.00 62.25 85 ALA A O 1
ATOM 691 N N . ASP A 1 86 ? 25.812 -6.458 -4.728 1.00 58.00 86 ASP A N 1
ATOM 692 C CA . ASP A 1 86 ? 26.850 -6.185 -5.731 1.00 58.00 86 ASP A 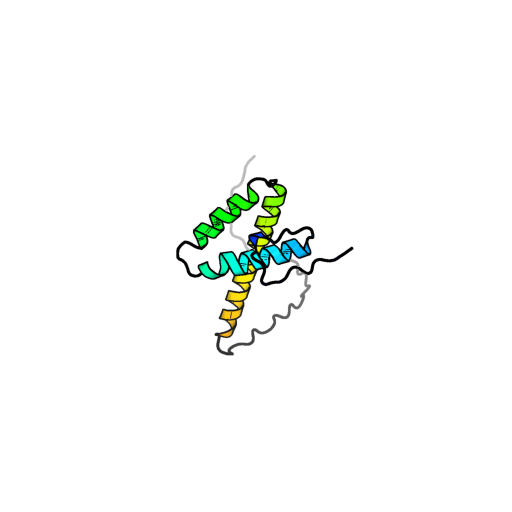CA 1
ATOM 693 C C . ASP A 1 86 ? 28.273 -6.133 -5.125 1.00 58.00 86 ASP A C 1
ATOM 695 O O . ASP A 1 86 ? 29.277 -6.452 -5.769 1.00 58.00 86 ASP A O 1
ATOM 699 N N . ALA A 1 87 ? 28.391 -5.829 -3.827 1.00 56.00 87 ALA A N 1
ATOM 700 C CA . ALA A 1 87 ? 29.668 -5.872 -3.109 1.00 56.00 87 ALA A CA 1
ATOM 701 C C . ALA A 1 87 ? 30.237 -7.299 -2.945 1.00 56.00 87 ALA A C 1
ATOM 703 O O . ALA A 1 87 ? 31.449 -7.448 -2.779 1.00 56.00 87 ALA A O 1
ATOM 704 N N . GLY A 1 88 ? 29.397 -8.339 -3.038 1.00 53.06 88 GLY A N 1
ATOM 705 C CA . GLY A 1 88 ? 29.796 -9.751 -2.955 1.00 53.06 88 GLY A CA 1
ATOM 706 C C . GLY A 1 88 ? 30.440 -10.324 -4.227 1.00 53.06 88 GLY A C 1
ATOM 707 O O . GLY A 1 88 ? 31.035 -11.397 -4.173 1.00 53.06 88 GLY A O 1
ATOM 708 N N . LYS A 1 89 ? 30.373 -9.617 -5.366 1.00 55.75 89 LYS A N 1
ATOM 709 C CA . LYS A 1 89 ? 30.999 -10.036 -6.640 1.00 55.75 89 LYS A CA 1
ATOM 710 C C . LYS A 1 89 ? 32.422 -9.508 -6.842 1.00 55.75 89 LYS A C 1
ATOM 712 O O . LYS A 1 89 ? 33.049 -9.787 -7.865 1.00 55.75 89 LYS A O 1
ATOM 717 N N . LYS A 1 90 ? 32.974 -8.765 -5.880 1.00 54.53 90 LYS A N 1
ATOM 718 C CA . LYS A 1 90 ? 34.375 -8.330 -5.933 1.00 54.53 90 LYS A CA 1
ATOM 719 C C . LYS A 1 90 ? 35.270 -9.436 -5.375 1.00 54.53 90 LYS A C 1
ATOM 721 O O . LYS A 1 90 ? 35.082 -9.876 -4.245 1.00 54.53 90 LYS A O 1
ATOM 726 N N . LYS A 1 91 ? 36.251 -9.870 -6.181 1.00 57.62 91 LYS A N 1
ATOM 727 C CA . LYS A 1 91 ? 37.337 -10.788 -5.785 1.00 57.62 91 LYS A CA 1
ATOM 728 C C . LYS A 1 91 ? 37.875 -10.410 -4.390 1.00 57.62 91 LYS A C 1
ATOM 730 O O . LYS A 1 91 ? 37.991 -9.212 -4.120 1.00 57.62 91 LYS A O 1
ATOM 73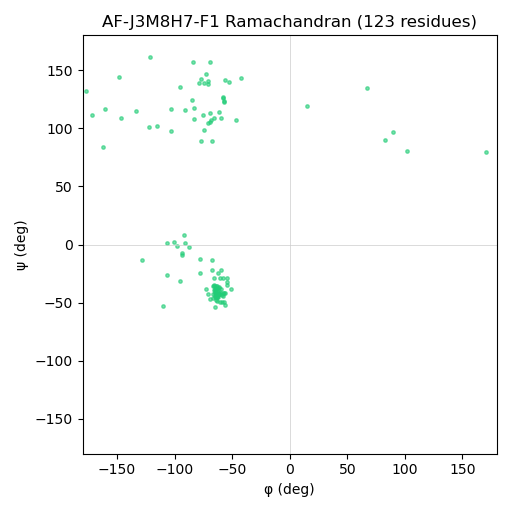5 N N . PRO A 1 92 ? 38.250 -11.376 -3.526 1.00 49.22 92 PRO A N 1
ATOM 736 C CA . PRO A 1 92 ? 38.813 -11.090 -2.210 1.00 49.22 92 PRO A CA 1
ATOM 737 C C . PRO A 1 92 ? 40.193 -10.451 -2.396 1.00 49.22 92 PRO A C 1
ATOM 739 O O . PRO A 1 92 ? 41.214 -11.122 -2.496 1.00 49.22 92 PRO A O 1
ATOM 742 N N . GLY A 1 93 ? 40.215 -9.129 -2.513 1.00 53.06 93 GLY A N 1
ATOM 743 C CA . GLY A 1 93 ? 41.398 -8.356 -2.847 1.00 53.06 93 GLY A CA 1
ATOM 744 C C . GLY A 1 93 ? 41.344 -7.011 -2.146 1.00 53.06 93 GLY A C 1
ATOM 745 O O . GLY A 1 93 ? 40.569 -6.145 -2.526 1.00 53.06 93 GLY A O 1
ATOM 746 N N . GLN A 1 94 ? 42.209 -6.865 -1.142 1.00 50.00 94 GLN A N 1
ATOM 747 C CA . GLN A 1 94 ? 42.486 -5.672 -0.333 1.00 50.00 94 GLN A CA 1
ATOM 748 C C . GLN A 1 94 ? 41.545 -5.392 0.851 1.00 50.00 94 GLN A C 1
ATOM 750 O O . GLN A 1 94 ? 40.609 -4.596 0.808 1.00 50.00 94 GLN A O 1
ATOM 755 N N . LYS A 1 95 ? 41.943 -5.960 2.001 1.00 51.91 95 LYS A N 1
ATOM 756 C CA . LYS A 1 95 ? 41.695 -5.397 3.334 1.00 51.91 95 LYS A CA 1
ATOM 757 C C . LYS A 1 95 ? 42.056 -3.903 3.321 1.00 51.91 95 LYS A C 1
ATOM 759 O O . LYS A 1 95 ? 43.238 -3.558 3.326 1.00 51.91 95 LYS A O 1
ATOM 764 N N . LYS A 1 96 ? 41.061 -3.011 3.347 1.00 59.38 96 LYS A N 1
ATOM 765 C CA . LYS A 1 96 ? 41.295 -1.596 3.667 1.00 59.38 96 LYS A CA 1
ATOM 766 C C . LYS A 1 96 ? 41.867 -1.525 5.085 1.00 59.38 96 LYS A C 1
ATOM 768 O O . LYS A 1 96 ? 41.205 -1.907 6.050 1.00 59.38 96 LYS A O 1
ATOM 773 N N . LYS A 1 97 ? 43.122 -1.082 5.207 1.00 58.19 97 LYS A N 1
ATOM 774 C CA . LYS A 1 97 ? 43.760 -0.812 6.499 1.00 58.19 97 LYS A CA 1
ATOM 775 C C . LYS A 1 97 ? 42.915 0.226 7.246 1.00 58.19 97 LYS A C 1
ATOM 777 O O . LYS A 1 97 ? 42.600 1.281 6.704 1.00 58.19 97 LYS A O 1
ATOM 782 N N . ARG A 1 98 ? 42.543 -0.095 8.488 1.00 59.34 98 ARG A N 1
ATOM 783 C CA . ARG A 1 98 ? 41.867 0.818 9.420 1.00 59.34 98 ARG A CA 1
ATOM 784 C C . ARG A 1 98 ? 42.739 2.060 9.615 1.00 59.34 98 ARG A C 1
ATOM 786 O O . ARG A 1 98 ? 43.884 1.931 10.050 1.00 59.34 98 ARG A O 1
ATOM 793 N N . LEU A 1 99 ? 42.199 3.240 9.322 1.00 58.62 99 LEU A N 1
ATOM 794 C CA . LEU A 1 99 ? 42.839 4.510 9.652 1.00 58.62 99 LEU A CA 1
ATOM 795 C C . LEU A 1 99 ? 42.803 4.671 11.181 1.00 58.62 99 LEU A C 1
ATOM 797 O O . LEU A 1 99 ? 41.730 4.764 11.775 1.00 58.62 99 LEU A O 1
ATOM 801 N N . ARG A 1 100 ? 43.965 4.637 11.841 1.00 53.53 100 ARG A N 1
ATOM 802 C CA . ARG A 1 100 ? 44.083 5.003 13.258 1.00 53.53 100 ARG A CA 1
ATOM 803 C C . ARG A 1 100 ? 44.200 6.524 13.330 1.00 53.53 100 ARG A C 1
ATOM 805 O O . ARG A 1 100 ? 45.245 7.061 12.980 1.00 53.53 100 ARG A O 1
ATOM 812 N N . VAL A 1 101 ? 43.154 7.207 13.794 1.00 49.31 101 VAL A N 1
ATOM 813 C CA . VAL A 1 101 ? 43.252 8.621 14.181 1.00 49.31 101 VAL A CA 1
ATOM 814 C C . VAL A 1 101 ? 44.102 8.689 15.450 1.00 49.31 101 VAL A C 1
ATOM 816 O O . VAL A 1 101 ? 43.649 8.303 16.525 1.00 49.31 101 VAL A O 1
ATOM 819 N N . LYS A 1 102 ? 45.356 9.139 15.330 1.00 42.00 102 LYS A N 1
ATOM 820 C CA . LYS A 1 102 ? 46.124 9.628 16.478 1.00 42.00 102 LYS A CA 1
ATOM 821 C C . LYS A 1 102 ? 45.878 11.128 16.590 1.00 42.00 102 LYS A C 1
ATOM 823 O O . LYS A 1 102 ? 46.238 11.888 15.699 1.00 42.00 102 LYS A O 1
ATOM 828 N N . LYS A 1 103 ? 45.245 11.522 17.693 1.00 50.59 103 LYS A N 1
ATOM 829 C CA . LYS A 1 103 ? 45.137 12.904 18.158 1.00 50.59 103 LYS A CA 1
ATOM 830 C C . LYS A 1 103 ? 46.552 13.439 18.399 1.00 50.59 103 LYS A C 1
ATOM 832 O O . LYS A 1 103 ? 47.206 12.998 19.336 1.00 50.59 103 LYS A O 1
ATOM 837 N N . ALA A 1 104 ? 47.019 14.349 17.551 1.00 46.62 104 ALA A N 1
ATOM 838 C CA . ALA A 1 104 ? 48.203 15.154 17.821 1.00 46.62 104 ALA A CA 1
ATOM 839 C C . ALA A 1 104 ? 47.723 16.548 18.235 1.00 46.62 104 ALA A C 1
ATOM 841 O O . ALA A 1 104 ? 47.336 17.361 17.401 1.00 46.62 104 ALA A O 1
ATOM 842 N N . GLY A 1 105 ? 47.667 16.771 19.550 1.00 45.22 105 GLY A N 1
ATOM 843 C CA . GLY A 1 105 ? 47.725 18.118 20.101 1.00 45.22 105 GLY A CA 1
ATOM 844 C C . GLY A 1 105 ? 49.143 18.651 19.918 1.00 45.22 105 GLY A C 1
ATOM 845 O O . GLY A 1 105 ? 50.104 17.895 20.046 1.00 45.22 105 GLY A O 1
ATOM 846 N N . GLY A 1 106 ? 49.269 19.929 19.587 1.00 40.41 106 GLY A N 1
ATOM 847 C CA . GLY A 1 106 ? 50.570 20.554 19.382 1.00 40.41 106 GLY A CA 1
ATOM 848 C C . GLY A 1 106 ? 50.424 21.940 18.783 1.00 40.41 106 GLY A C 1
ATOM 849 O O . GLY A 1 106 ? 50.560 22.119 17.581 1.00 40.41 106 GLY A O 1
ATOM 850 N N . GLN A 1 107 ? 50.111 22.900 19.644 1.00 49.25 107 GLN A N 1
ATOM 851 C CA . GLN A 1 107 ? 50.194 24.330 19.384 1.00 49.25 107 GLN A CA 1
ATOM 852 C C . GLN A 1 107 ? 51.621 24.715 18.976 1.00 49.25 107 GLN A C 1
ATOM 854 O O . GLN A 1 107 ? 52.547 24.447 19.734 1.00 49.25 107 GLN A O 1
ATOM 859 N N . TRP A 1 108 ? 51.793 25.340 17.808 1.00 39.00 108 TRP A N 1
ATOM 860 C CA . TRP A 1 108 ? 53.045 25.992 17.409 1.00 39.00 108 TRP A CA 1
ATOM 861 C C . TRP A 1 108 ? 52.740 27.377 16.830 1.00 39.00 108 TRP A C 1
ATOM 863 O O . TRP A 1 108 ? 52.049 27.514 15.820 1.00 39.00 108 TRP A O 1
ATOM 873 N N . SER A 1 109 ? 53.222 28.391 17.550 1.00 40.72 109 SER A N 1
ATOM 874 C CA . SER A 1 109 ? 53.170 29.820 17.245 1.00 40.72 109 SER A CA 1
ATOM 875 C C . SER A 1 109 ? 53.793 30.161 15.890 1.00 40.72 109 SER A C 1
ATOM 877 O O . SER A 1 109 ? 54.860 29.651 15.557 1.00 40.72 109 SER A O 1
ATOM 879 N N . ARG A 1 110 ? 53.194 31.110 15.161 1.00 37.25 110 ARG A N 1
ATOM 880 C CA . ARG A 1 110 ? 53.895 31.911 14.145 1.00 37.25 110 ARG A CA 1
ATOM 881 C C . ARG A 1 110 ? 54.172 33.292 14.722 1.00 37.25 110 ARG A C 1
ATOM 883 O O . ARG A 1 110 ? 53.229 34.018 15.010 1.00 37.25 110 ARG A O 1
ATOM 890 N N . ASN A 1 111 ? 55.445 33.634 14.863 1.00 39.53 111 ASN A N 1
ATOM 891 C CA . ASN A 1 111 ? 55.905 35.016 14.896 1.00 39.53 111 ASN A CA 1
ATOM 892 C C . ASN A 1 111 ? 57.311 35.104 14.292 1.00 39.53 111 ASN A C 1
ATOM 894 O O . ASN A 1 111 ? 58.117 34.210 14.541 1.00 39.53 111 ASN A O 1
ATOM 898 N N . ALA A 1 112 ? 57.546 36.222 13.590 1.00 35.97 112 ALA A N 1
ATOM 899 C CA . ALA A 1 112 ? 58.794 36.714 12.982 1.00 35.97 112 ALA A CA 1
ATOM 900 C C . ALA A 1 112 ? 59.344 35.890 11.800 1.00 35.97 112 ALA A C 1
ATOM 902 O O . ALA A 1 112 ? 59.400 34.670 11.864 1.00 35.97 112 ALA A O 1
ATOM 903 N N . GLY A 1 113 ? 59.789 36.459 10.682 1.00 36.34 113 GLY A N 1
ATOM 904 C CA . GLY A 1 113 ? 59.955 37.833 10.185 1.00 36.34 113 GLY A CA 1
ATOM 905 C C . GLY A 1 113 ? 60.476 37.672 8.741 1.00 36.34 113 GLY A C 1
ATOM 906 O O . GLY A 1 113 ? 61.167 36.699 8.470 1.00 36.34 113 GLY A O 1
ATOM 907 N N . GLU A 1 114 ? 59.913 38.373 7.759 1.00 39.12 114 GLU A N 1
ATOM 908 C CA . GLU A 1 114 ? 60.498 39.574 7.132 1.00 39.12 114 GLU A CA 1
ATOM 909 C C . GLU A 1 114 ? 61.402 39.266 5.927 1.00 39.12 114 GLU A C 1
ATOM 911 O O . GLU A 1 114 ? 62.600 39.065 6.089 1.00 39.12 114 GLU A O 1
ATOM 916 N N . ASP A 1 115 ? 60.844 39.371 4.713 1.00 47.97 115 ASP A N 1
ATOM 917 C CA . ASP A 1 115 ? 61.609 39.645 3.488 1.00 47.97 115 ASP A CA 1
ATOM 918 C C . ASP A 1 115 ? 60.705 40.152 2.335 1.00 47.97 115 ASP A C 1
ATOM 920 O O . ASP A 1 115 ? 60.202 39.418 1.491 1.00 47.97 115 ASP A O 1
ATOM 924 N N . TYR A 1 116 ? 60.464 41.466 2.393 1.00 43.66 116 TYR A N 1
ATOM 925 C CA . TYR A 1 116 ? 60.337 42.478 1.331 1.00 43.66 116 TYR A CA 1
ATOM 926 C C . TYR A 1 116 ? 60.136 42.082 -0.151 1.00 43.66 116 TYR A C 1
ATOM 928 O O . TYR A 1 116 ? 61.056 41.610 -0.812 1.00 43.66 116 TYR A O 1
ATOM 936 N N . ALA A 1 117 ? 59.004 42.529 -0.710 1.00 46.41 117 ALA A N 1
ATOM 937 C CA . ALA A 1 117 ? 58.881 43.350 -1.933 1.00 46.41 117 ALA A CA 1
ATOM 938 C C . ALA A 1 117 ? 57.396 43.775 -2.019 1.00 46.41 117 ALA A C 1
ATOM 940 O O . ALA A 1 117 ? 56.529 42.917 -2.100 1.00 46.41 117 ALA A O 1
ATOM 941 N N . GLY A 1 118 ? 56.969 45.025 -1.851 1.00 42.66 118 GLY A N 1
ATOM 942 C CA . GLY A 1 118 ? 57.531 46.259 -2.376 1.00 42.66 118 GLY A CA 1
ATOM 943 C C . GLY A 1 118 ? 56.675 46.689 -3.567 1.00 42.66 118 GLY A C 1
ATOM 944 O O . GLY A 1 118 ? 57.054 46.393 -4.685 1.00 42.66 118 GLY A O 1
ATOM 945 N N . ASP A 1 119 ? 55.526 47.321 -3.313 1.00 51.16 119 ASP A N 1
ATOM 946 C CA . ASP A 1 119 ? 54.935 48.327 -4.204 1.00 51.16 119 ASP A CA 1
ATOM 947 C C . ASP A 1 119 ? 53.940 49.161 -3.393 1.00 51.16 119 ASP A C 1
ATOM 949 O O . ASP A 1 119 ? 53.014 48.647 -2.762 1.00 51.16 119 ASP A O 1
ATOM 953 N N . GLY A 1 120 ? 54.262 50.446 -3.281 1.00 50.16 120 GLY A N 1
ATOM 954 C CA . GLY A 1 120 ? 53.615 51.383 -2.384 1.00 50.16 120 GLY A CA 1
ATOM 955 C C . GLY A 1 120 ? 52.511 52.160 -3.074 1.00 50.16 120 GLY A C 1
ATOM 956 O O . GLY A 1 120 ? 52.745 52.739 -4.124 1.00 50.16 120 GLY A O 1
ATOM 957 N N . ASP A 1 121 ? 51.380 52.281 -2.386 1.00 51.47 121 ASP A N 1
ATOM 958 C CA . ASP A 1 121 ? 50.408 53.337 -2.628 1.00 51.47 121 ASP A CA 1
ATOM 959 C C . ASP A 1 121 ? 50.210 54.108 -1.319 1.00 51.47 121 ASP A C 1
ATOM 961 O O . ASP A 1 121 ? 49.562 53.672 -0.367 1.00 51.47 121 ASP A O 1
ATOM 965 N N . HIS A 1 122 ? 50.870 55.260 -1.264 1.00 46.19 122 HIS A N 1
ATOM 966 C CA . HIS A 1 122 ? 50.810 56.235 -0.188 1.00 46.19 122 HIS A CA 1
ATOM 967 C C . HIS A 1 122 ? 49.471 56.989 -0.275 1.00 46.19 122 HIS A C 1
ATOM 969 O O . HIS A 1 122 ? 49.328 57.926 -1.061 1.00 46.19 122 HIS A O 1
ATOM 975 N N . LEU A 1 123 ? 48.481 56.581 0.524 1.00 43.38 123 LEU A N 1
ATOM 976 C CA . LEU A 1 123 ? 47.234 57.328 0.712 1.00 43.38 123 LEU A CA 1
ATOM 977 C C . LEU A 1 123 ? 47.523 58.600 1.520 1.00 43.38 123 LEU A C 1
ATOM 979 O O . LEU A 1 123 ? 47.741 58.553 2.729 1.00 43.38 123 LEU A O 1
ATOM 983 N N . SER A 1 124 ? 47.545 59.734 0.821 1.00 49.81 124 SER A N 1
ATOM 984 C CA . SER A 1 124 ? 47.432 61.060 1.425 1.00 49.81 124 SER A CA 1
ATOM 985 C C . SER A 1 124 ? 45.965 61.329 1.783 1.00 49.81 124 SER A C 1
ATOM 987 O O . SER A 1 124 ? 45.076 60.909 1.042 1.00 49.81 124 SER A O 1
ATOM 989 N N . SER A 1 125 ? 45.776 61.991 2.929 1.00 45.38 125 SER A N 1
ATOM 990 C CA . SER A 1 125 ? 44.517 62.378 3.589 1.00 45.38 125 SER A CA 1
ATOM 991 C C . SER A 1 125 ? 43.394 62.907 2.703 1.00 45.38 125 SER A C 1
ATOM 993 O O . SER A 1 125 ? 43.700 63.623 1.723 1.00 45.38 125 SER A O 1
#

Solvent-accessible surface area (backbone atoms only — not comparable to full-atom values): 8482 Å² total; per-residue (Å²): 134,85,79,80,79,77,61,93,83,57,62,73,90,76,64,78,67,87,47,73,68,42,45,54,52,48,51,51,47,46,42,60,74,72,40,57,87,42,66,87,43,93,60,36,69,58,51,54,56,52,49,56,55,62,76,48,66,88,56,54,75,68,60,51,49,53,53,52,50,53,53,52,50,54,52,53,49,52,55,50,52,53,55,55,61,58,59,69,75,56,72,100,74,77,84,78,77,80,83,77,86,74,89,78,84,80,91,77,87,88,78,87,81,91,85,90,83,91,84,86,80,85,82,75,134

Radius of gyration: 31.82 Å; Cα contacts (8 Å, |Δi|>4): 18; chains: 1; bounding box: 78×82×41 Å

InterPro domains:
  IPR013906 Eukaryotic translation initiation factor 3 subunit J [PF08597] (5-117)
  IPR013906 Eukaryotic translation initiation factor 3 subunit J [PTHR21681] (6-108)
  IPR023194 Eukaryotic translation initiation factor 3-like domain superfamily [G3DSA:1.10.246.60] (10-87)

pLDDT: mean 75.11, std 21.72, range [35.97, 98.12]

Mean predicted aligned error: 16.64 Å

Organism: Oryza brachyantha (NCBI:txid4533)

Foldseek 3Di:
DDDPPDDPPDDLVPQDDDDPVSVVVSVVCCCPPPQVVCPPPPCSVVVVVVVLCVVCVPPDPVVVVVVVVVVVVVVVVVVVVVVVVVVVPDDPDDDDPDDDDDDDDDDDDDDDDDDDDDDDDDDDD

Secondary structure (DSSP, 8-state):
-------TTS-GGG----SHHHHHHHHHHIIIIIIGGGTTSTTHHHHHHHHHHHHTTTS-HHHHHHHHHHHHHHHHHHHHHHHHHHHTTS-S---------------------------------

Sequence (125 aa):
LRRHKQSHDEPIEKFVPNSEEEFAEYAERIARDLLRPYEKRYHYIGLMKAMNRLAVASLTPGNIKEIVSSMSTAANEKLRSEKAADAGKKKPGQKKKRLRVKKAGGQWSRNAGEDYAGDGDHLSS